Protein AF-A0A836ZQW7-F1 (afdb_monomer_lite)

Radius of gyration: 15.98 Å; chains: 1; bounding box: 34×40×39 Å

Sequence (103 aa):
MNLASSPKPKSPLPARLARRLVSPQLFDFWATRINPLWTLEQPMARLVERSPASRDAVILVLQPNGHWRGLQAGQHVSLGVEIEGRRLLRSYSPTVLADGRLA

Organism: NCBI:txid1184265

pLDDT: mean 81.98, std 15.57, range [33.56, 96.5]

InterPro domains:
  IPR008333 Flavoprotein pyridine nucleotide cytochrome reductase-like, FAD-binding domain [PF00970] (45-98)
  IPR017938 Riboflavin synthase-like beta-barrel [SSF63380] (34-95)

Secondary structure (DSSP, 8-state):
-----PPP----HHHHHHHHHS-HHHHHHHHHHH-TT--SS---EEEEEEEE-SSS-EEEEEEE-TT-----TT--EEEEEEETTEEEEEEE-PPBPTTS-B-

Foldseek 3Di:
DDDDQDDDDDQPPVLVVCVVVDPQVVCQVVVCVVPVQDGSADWDWDFPDWADPDPPDIDTKTHIDPNDRDDDPPDWDWDWDADPNDIDIDTDRWDQDPVRITD

Structure (mmCIF, N/CA/C/O backbone):
data_AF-A0A836ZQW7-F1
#
_entry.id   AF-A0A836ZQW7-F1
#
loop_
_atom_site.group_PDB
_atom_site.id
_ato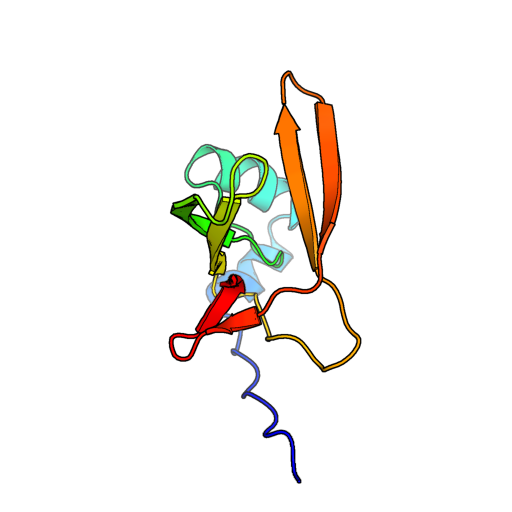m_site.type_symbol
_atom_site.label_atom_id
_atom_site.label_alt_id
_atom_site.label_comp_id
_atom_site.label_asym_id
_atom_site.label_entity_id
_atom_site.label_seq_id
_atom_site.pdbx_PDB_ins_code
_atom_site.Cartn_x
_atom_site.Cartn_y
_atom_site.Cartn_z
_atom_site.occupancy
_atom_site.B_iso_or_equiv
_atom_site.auth_seq_id
_atom_site.auth_comp_id
_atom_site.auth_asym_id
_atom_site.auth_atom_id
_atom_site.pdbx_PDB_model_num
ATOM 1 N N . MET A 1 1 ? 13.986 -20.440 9.481 1.00 33.69 1 MET A N 1
ATOM 2 C CA . MET A 1 1 ? 12.867 -20.541 8.517 1.00 33.69 1 MET A CA 1
ATOM 3 C C . MET A 1 1 ? 13.126 -19.540 7.400 1.00 33.69 1 MET A C 1
ATOM 5 O O . MET A 1 1 ? 13.186 -18.350 7.671 1.00 33.69 1 MET A O 1
ATOM 9 N N . ASN A 1 2 ? 13.434 -20.034 6.199 1.00 33.56 2 ASN A N 1
ATOM 10 C CA . ASN A 1 2 ? 13.981 -19.255 5.084 1.00 33.56 2 ASN A CA 1
ATOM 11 C C . ASN A 1 2 ? 12.896 -18.409 4.402 1.00 33.56 2 ASN A C 1
ATOM 13 O O . ASN A 1 2 ? 11.932 -18.955 3.873 1.00 33.56 2 ASN A O 1
ATOM 17 N N . LEU A 1 3 ? 13.071 -17.086 4.387 1.00 42.56 3 LEU A N 1
ATOM 18 C CA . LEU A 1 3 ? 12.263 -16.171 3.583 1.00 42.56 3 LEU A CA 1
ATOM 19 C C . LEU A 1 3 ? 12.707 -16.311 2.124 1.00 42.56 3 LEU A C 1
ATOM 21 O O . LEU A 1 3 ? 13.790 -15.857 1.754 1.00 42.56 3 LEU A O 1
ATOM 25 N N . ALA A 1 4 ? 11.893 -16.989 1.317 1.00 43.53 4 ALA A N 1
ATOM 26 C CA . ALA A 1 4 ? 12.111 -17.136 -0.114 1.00 43.53 4 ALA A CA 1
ATOM 27 C C . ALA A 1 4 ? 12.262 -15.751 -0.763 1.00 43.53 4 ALA A C 1
ATOM 29 O O . ALA A 1 4 ? 11.353 -14.919 -0.733 1.00 43.53 4 ALA A O 1
ATOM 30 N N . SER A 1 5 ? 13.434 -15.494 -1.338 1.00 48.44 5 SER A N 1
ATOM 31 C CA . SER A 1 5 ? 13.700 -14.317 -2.150 1.00 48.44 5 SER A CA 1
ATOM 32 C C . SER A 1 5 ? 12.816 -14.368 -3.397 1.00 48.44 5 SER A C 1
ATOM 34 O O . SER A 1 5 ? 13.011 -15.197 -4.284 1.00 48.44 5 SER A O 1
ATOM 36 N N . SER A 1 6 ? 11.815 -13.487 -3.465 1.00 54.12 6 SER A N 1
ATOM 37 C CA . SER A 1 6 ? 10.991 -13.352 -4.669 1.00 54.12 6 SER A CA 1
ATOM 38 C C . SER A 1 6 ? 11.867 -12.979 -5.874 1.00 54.12 6 SER A C 1
ATOM 40 O O . SER A 1 6 ? 12.762 -12.132 -5.749 1.00 54.12 6 SER A O 1
ATOM 42 N N . PRO A 1 7 ? 11.647 -13.600 -7.047 1.00 47.66 7 PRO A N 1
ATOM 43 C CA . PRO A 1 7 ? 12.473 -13.368 -8.220 1.00 47.66 7 PRO A CA 1
ATOM 44 C C . PRO A 1 7 ? 12.349 -11.911 -8.675 1.00 47.66 7 PRO A C 1
ATOM 46 O O . PRO A 1 7 ? 11.254 -11.361 -8.772 1.00 47.66 7 PRO A O 1
ATOM 49 N N . LYS A 1 8 ? 13.492 -11.279 -8.975 1.00 52.22 8 LYS A N 1
ATOM 50 C CA . LYS A 1 8 ? 13.562 -9.930 -9.558 1.00 52.22 8 LYS A CA 1
ATOM 51 C C . LYS A 1 8 ? 12.686 -9.875 -10.821 1.00 52.22 8 LYS A C 1
ATOM 53 O O . LYS A 1 8 ? 13.036 -10.556 -11.790 1.00 52.22 8 LYS A O 1
ATOM 58 N N . PRO A 1 9 ? 11.622 -9.050 -10.883 1.00 51.53 9 PRO A N 1
ATOM 59 C CA . PRO A 1 9 ? 10.944 -8.817 -12.148 1.00 51.53 9 PRO A CA 1
ATOM 60 C C . PRO A 1 9 ? 11.941 -8.131 -13.087 1.00 51.53 9 PRO A C 1
ATOM 62 O O . PRO A 1 9 ? 12.443 -7.036 -12.813 1.00 51.53 9 PRO A O 1
ATOM 65 N N . LYS A 1 10 ? 12.301 -8.822 -14.174 1.00 54.00 10 LYS A N 1
ATOM 66 C CA . LYS A 1 10 ? 13.091 -8.247 -15.265 1.00 54.00 10 LYS A CA 1
ATOM 67 C C . LYS A 1 10 ? 12.245 -7.115 -15.839 1.00 54.00 10 LYS A C 1
ATOM 69 O O . LYS A 1 10 ? 11.156 -7.378 -16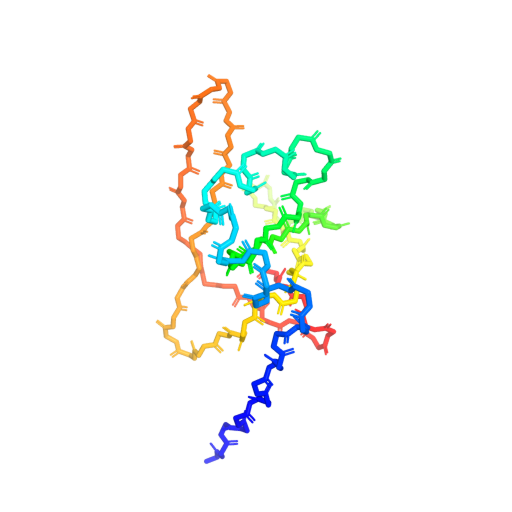.340 1.00 54.00 10 LYS A O 1
ATOM 74 N N . SER A 1 11 ? 12.706 -5.868 -15.725 1.00 57.09 11 SER A N 1
ATOM 75 C CA . SER A 1 11 ? 11.989 -4.759 -16.348 1.00 57.09 11 SER A CA 1
ATOM 76 C C . SER A 1 11 ? 11.823 -5.062 -17.842 1.00 57.09 11 SER A C 1
ATOM 78 O O . SER A 1 11 ? 12.789 -5.504 -18.477 1.00 57.09 11 SER A O 1
ATOM 80 N N . PRO A 1 12 ? 10.616 -4.890 -18.407 1.00 60.50 12 PRO A N 1
ATOM 81 C CA . PRO A 1 12 ? 10.398 -5.184 -19.811 1.00 60.50 12 PRO A CA 1
ATOM 82 C C . PRO A 1 12 ? 11.333 -4.293 -20.639 1.00 60.50 12 PRO A C 1
ATOM 84 O O . PRO A 1 12 ? 11.523 -3.116 -20.328 1.00 60.50 12 PRO A O 1
ATOM 87 N N . LEU A 1 13 ? 11.944 -4.863 -21.681 1.00 58.25 13 LEU A N 1
ATOM 88 C CA . LEU A 1 13 ? 12.837 -4.180 -22.630 1.00 58.25 13 LEU A CA 1
ATOM 89 C C . LEU A 1 13 ? 12.405 -2.742 -23.022 1.00 58.25 13 LEU A C 1
ATOM 91 O O . LEU A 1 13 ? 13.285 -1.876 -23.033 1.00 58.25 13 LEU A O 1
ATOM 95 N N . PRO A 1 14 ? 11.110 -2.417 -23.246 1.00 61.47 14 PRO A N 1
ATOM 96 C CA . PRO A 1 14 ? 10.675 -1.036 -23.492 1.00 61.47 14 PRO A CA 1
ATOM 97 C C . PRO A 1 14 ? 10.981 -0.051 -22.350 1.00 61.47 14 PRO A C 1
ATOM 99 O O . PRO A 1 14 ? 11.381 1.079 -22.618 1.00 61.47 14 PRO A O 1
ATOM 102 N N . ALA A 1 15 ? 10.885 -0.461 -21.080 1.00 60.28 15 ALA A N 1
ATOM 103 C CA . ALA A 1 15 ? 11.155 0.415 -19.933 1.00 60.28 15 ALA A CA 1
ATOM 104 C C . ALA A 1 15 ? 12.641 0.809 -19.831 1.00 60.28 15 ALA A C 1
ATOM 106 O O . ALA A 1 15 ? 12.980 1.903 -19.378 1.00 60.28 15 ALA A O 1
ATOM 107 N N . ARG A 1 16 ? 13.551 -0.066 -20.285 1.00 60.59 16 ARG A N 1
ATOM 108 C CA . ARG A 1 16 ? 14.991 0.240 -20.360 1.00 60.59 16 ARG A CA 1
ATOM 109 C C . ARG A 1 16 ? 15.313 1.263 -21.447 1.00 60.59 16 ARG A C 1
ATOM 111 O O . ARG A 1 16 ? 16.201 2.083 -21.233 1.00 60.59 16 ARG A O 1
ATOM 118 N N . LEU A 1 17 ? 14.616 1.212 -22.583 1.00 64.00 17 LEU A N 1
ATOM 119 C CA . LEU A 1 17 ? 14.791 2.186 -23.661 1.00 64.00 17 LEU A CA 1
ATOM 120 C C . LEU A 1 17 ? 14.171 3.539 -23.291 1.00 64.00 17 LEU A C 1
ATOM 122 O O . LEU A 1 17 ? 14.815 4.570 -23.459 1.00 64.00 17 LEU A O 1
ATOM 126 N N . ALA A 1 18 ? 12.967 3.525 -22.709 1.00 60.75 18 ALA A N 1
ATOM 127 C CA . ALA A 1 18 ? 12.276 4.729 -22.253 1.00 60.75 18 ALA A CA 1
ATOM 128 C C . ALA A 1 18 ? 13.114 5.529 -21.241 1.00 60.75 18 ALA A C 1
ATOM 130 O O . ALA A 1 18 ? 13.241 6.738 -21.394 1.00 60.75 18 ALA A O 1
ATOM 131 N N . ARG A 1 19 ? 13.793 4.858 -20.295 1.00 60.22 19 ARG A N 1
ATOM 132 C CA . ARG A 1 19 ? 14.732 5.488 -19.340 1.00 60.22 19 ARG A CA 1
ATOM 133 C C . ARG A 1 19 ? 15.884 6.265 -19.990 1.00 60.22 19 ARG A C 1
ATOM 135 O O . ARG A 1 19 ? 16.459 7.129 -19.337 1.00 60.22 19 ARG A O 1
ATOM 142 N N . ARG A 1 20 ? 16.274 5.931 -21.226 1.00 65.19 20 ARG A N 1
ATOM 143 C CA . ARG A 1 20 ? 17.333 6.649 -21.961 1.00 65.19 20 ARG A CA 1
ATOM 144 C C . ARG A 1 20 ? 16.807 7.855 -22.737 1.00 65.19 20 ARG A C 1
ATOM 146 O O . ARG A 1 20 ? 17.601 8.716 -23.090 1.00 65.19 20 ARG A O 1
ATOM 153 N N . LEU A 1 21 ? 15.506 7.894 -23.018 1.00 69.62 21 LEU A N 1
ATOM 154 C CA . LEU A 1 21 ? 14.875 8.913 -23.858 1.00 69.62 21 LEU A CA 1
ATOM 155 C C . LEU A 1 21 ? 14.076 9.937 -23.042 1.00 69.62 21 LEU A C 1
ATOM 157 O O . LEU A 1 21 ? 13.949 11.081 -23.462 1.00 69.62 21 LEU A O 1
ATOM 161 N N . VAL A 1 22 ? 13.541 9.542 -21.883 1.00 73.12 22 VAL A N 1
ATOM 162 C CA . VAL A 1 22 ? 12.662 10.366 -21.045 1.00 73.12 22 VAL A CA 1
ATOM 163 C C . VAL A 1 22 ? 13.035 10.168 -19.577 1.00 73.12 22 VAL A C 1
ATOM 165 O O . VAL A 1 22 ? 13.265 9.040 -19.134 1.00 73.12 22 VAL A O 1
ATOM 168 N N . SER A 1 23 ? 13.093 11.258 -18.806 1.00 80.31 23 SER A N 1
ATOM 169 C CA . SER A 1 23 ? 13.317 11.156 -17.363 1.00 80.31 23 SER A CA 1
ATOM 170 C C . SER A 1 23 ? 12.151 10.404 -16.700 1.00 80.31 23 SER A C 1
ATOM 172 O O . SER A 1 23 ? 10.991 10.639 -17.062 1.00 80.31 23 SER A O 1
ATOM 174 N N . PRO A 1 24 ? 12.408 9.515 -15.720 1.00 76.38 24 PRO A N 1
ATOM 175 C CA . PRO A 1 24 ? 11.343 8.786 -15.035 1.00 76.38 24 PRO A CA 1
ATOM 176 C C . PRO A 1 24 ? 10.268 9.703 -14.450 1.00 76.38 24 PRO A C 1
ATOM 178 O O . PRO A 1 24 ? 9.087 9.388 -14.509 1.00 76.38 24 PRO A O 1
ATOM 181 N N . GLN A 1 25 ? 10.668 10.880 -13.966 1.00 80.12 25 GLN A N 1
ATOM 182 C CA . GLN A 1 25 ? 9.767 11.878 -13.399 1.00 80.12 25 GLN A CA 1
ATOM 183 C C . GLN A 1 25 ? 8.819 12.468 -14.449 1.00 80.12 25 GLN A C 1
ATOM 185 O O . GLN A 1 25 ? 7.638 12.650 -14.166 1.00 80.12 25 GLN A O 1
ATOM 190 N N . LEU A 1 26 ? 9.313 12.757 -15.660 1.00 82.56 26 LEU A N 1
ATOM 191 C CA . LEU A 1 26 ? 8.482 13.303 -16.734 1.00 82.56 26 LEU A CA 1
ATOM 192 C C . LEU A 1 26 ? 7.506 12.251 -17.265 1.00 82.56 26 LEU A C 1
ATOM 194 O O . LEU A 1 26 ? 6.349 12.565 -17.538 1.00 82.56 26 LEU A O 1
ATOM 198 N N . PHE A 1 27 ? 7.958 11.001 -17.380 1.00 84.19 27 PHE A N 1
ATOM 199 C CA . PHE A 1 27 ? 7.073 9.903 -17.747 1.00 84.19 27 PHE A CA 1
ATOM 200 C C . PHE A 1 27 ? 5.991 9.691 -16.690 1.00 84.19 27 PHE A C 1
ATOM 202 O O . PHE A 1 27 ? 4.818 9.687 -17.043 1.00 84.19 27 PHE A O 1
ATOM 209 N N . ASP A 1 28 ? 6.364 9.565 -15.412 1.00 83.62 28 ASP A N 1
ATOM 210 C CA . ASP A 1 28 ? 5.412 9.361 -14.318 1.00 83.62 28 ASP A CA 1
ATOM 211 C C . ASP A 1 28 ? 4.388 10.510 -14.278 1.00 83.62 28 ASP A C 1
ATOM 213 O O . ASP A 1 28 ? 3.194 10.257 -14.140 1.00 83.62 28 ASP A O 1
ATOM 217 N N . PHE A 1 29 ? 4.815 11.761 -14.495 1.00 83.25 29 PHE A N 1
ATOM 218 C CA . PHE A 1 29 ? 3.926 12.930 -14.546 1.00 83.25 29 PHE A CA 1
ATOM 219 C C . PHE A 1 29 ? 2.831 12.812 -15.617 1.00 83.25 29 PHE A C 1
ATOM 221 O O . PHE A 1 29 ? 1.664 13.104 -15.354 1.00 83.25 29 PHE A O 1
ATOM 228 N N . TRP A 1 30 ? 3.186 12.378 -16.827 1.00 85.50 30 TRP A N 1
ATOM 229 C CA . TRP A 1 30 ? 2.215 12.227 -17.913 1.00 85.50 30 TRP A CA 1
ATOM 230 C C . TRP A 1 30 ? 1.411 10.930 -17.809 1.00 85.50 30 TRP A C 1
ATOM 232 O O . TRP A 1 30 ? 0.199 10.938 -18.022 1.00 85.50 30 TRP A O 1
ATOM 242 N N . ALA A 1 31 ? 2.058 9.821 -17.454 1.00 83.00 31 ALA A N 1
ATOM 243 C CA . ALA A 1 31 ? 1.436 8.506 -17.370 1.00 83.00 31 ALA A CA 1
ATOM 244 C C . ALA A 1 31 ? 0.382 8.439 -16.255 1.00 83.00 31 ALA A C 1
ATOM 246 O O . ALA A 1 31 ? -0.707 7.907 -16.481 1.00 83.00 31 ALA A O 1
ATOM 247 N N . THR A 1 32 ? 0.649 9.055 -15.098 1.00 81.62 32 THR A N 1
ATOM 248 C CA . THR A 1 32 ? -0.307 9.111 -13.977 1.00 81.62 32 THR A CA 1
ATOM 249 C C . THR A 1 32 ? -1.578 9.897 -14.301 1.00 81.62 32 THR A C 1
ATOM 251 O O . THR A 1 32 ? -2.630 9.591 -13.741 1.00 81.62 32 THR A O 1
ATOM 254 N N . ARG A 1 33 ? -1.532 10.839 -15.258 1.00 84.69 33 ARG A N 1
ATOM 255 C CA . ARG A 1 33 ? -2.719 11.556 -15.762 1.00 84.69 33 ARG A CA 1
ATOM 256 C C . ARG A 1 33 ? -3.668 10.647 -16.557 1.00 84.69 33 ARG A C 1
ATOM 258 O O . ARG A 1 33 ? -4.854 10.944 -16.645 1.00 84.69 33 ARG A O 1
ATOM 265 N N . ILE A 1 34 ? -3.156 9.555 -17.126 1.00 82.62 34 ILE A N 1
ATOM 266 C CA . ILE A 1 34 ? -3.950 8.556 -17.857 1.00 82.62 34 ILE A CA 1
ATOM 267 C C . ILE A 1 34 ? -4.381 7.431 -16.911 1.00 82.62 34 ILE A C 1
ATOM 269 O O . ILE A 1 34 ? -5.553 7.065 -16.867 1.00 82.62 34 ILE A O 1
ATOM 273 N N . ASN A 1 35 ? -3.440 6.878 -16.145 1.00 77.56 35 ASN A N 1
ATOM 274 C CA . ASN A 1 35 ? -3.714 5.859 -15.141 1.00 77.56 35 ASN A CA 1
ATOM 275 C C . ASN A 1 35 ? -2.826 6.091 -13.911 1.00 77.56 35 ASN A C 1
ATOM 277 O O . ASN A 1 35 ? -1.607 5.960 -14.025 1.00 77.56 35 ASN A O 1
ATOM 281 N N . PRO A 1 36 ? -3.405 6.333 -12.722 1.00 80.19 36 PRO A N 1
ATOM 282 C CA . PRO A 1 36 ? -2.640 6.624 -11.507 1.00 80.19 36 PRO A CA 1
ATOM 283 C C . PRO A 1 36 ? -1.619 5.550 -11.100 1.00 80.19 36 PRO A C 1
ATOM 285 O O . PRO A 1 36 ? -0.699 5.836 -10.342 1.00 80.19 36 PRO A O 1
ATOM 288 N N . LEU A 1 37 ? -1.765 4.309 -11.578 1.00 82.25 37 LEU A N 1
ATOM 289 C CA . LEU A 1 37 ? -0.833 3.215 -11.276 1.00 82.25 37 LEU A CA 1
ATOM 290 C C . LEU A 1 37 ? 0.328 3.095 -12.267 1.00 82.25 37 LEU A C 1
ATOM 292 O O . LEU A 1 37 ? 1.220 2.267 -12.051 1.00 82.25 37 LEU A O 1
ATOM 296 N N . TRP A 1 38 ? 0.288 3.837 -13.377 1.00 79.69 38 TRP A N 1
ATOM 297 C CA . TRP A 1 38 ? 1.328 3.804 -14.397 1.00 79.69 38 TRP A CA 1
ATOM 298 C C . TRP A 1 38 ? 2.497 4.675 -13.966 1.00 79.69 38 TRP A C 1
ATOM 300 O O . TRP A 1 38 ? 2.562 5.870 -14.233 1.00 79.69 38 TRP A O 1
ATOM 310 N N . THR A 1 39 ? 3.429 4.019 -13.295 1.00 79.62 39 THR A N 1
ATOM 311 C CA . THR A 1 39 ? 4.709 4.572 -12.867 1.00 79.62 39 THR A CA 1
ATOM 312 C C . THR A 1 39 ? 5.823 3.682 -13.395 1.00 79.62 39 THR A C 1
ATOM 314 O O . THR A 1 39 ? 5.642 2.469 -13.465 1.00 79.62 39 THR A O 1
ATOM 317 N N . LEU A 1 40 ? 6.985 4.233 -13.730 1.00 74.38 40 LEU A N 1
ATOM 318 C CA . LEU A 1 40 ? 8.122 3.441 -14.213 1.00 74.38 40 LEU A CA 1
ATOM 319 C C . LEU A 1 40 ? 8.796 2.623 -13.115 1.00 74.38 40 LEU A C 1
ATOM 321 O O . LEU A 1 40 ? 9.352 1.557 -13.389 1.00 74.38 40 LEU A O 1
ATOM 325 N N . GLU A 1 41 ? 8.818 3.150 -11.892 1.00 77.94 41 GLU A N 1
ATOM 326 C CA . GLU A 1 41 ? 9.637 2.590 -10.809 1.00 77.94 41 GLU A CA 1
ATOM 327 C C . GLU A 1 41 ? 8.941 2.576 -9.454 1.00 77.94 41 GLU A C 1
ATOM 329 O O . GLU A 1 41 ? 9.344 1.822 -8.567 1.00 77.94 41 GLU A O 1
ATOM 334 N N . GLN A 1 42 ? 7.921 3.415 -9.280 1.00 82.38 42 GLN A N 1
ATOM 335 C CA . GLN A 1 42 ? 7.342 3.655 -7.971 1.00 82.38 42 GLN A CA 1
ATOM 336 C C . GLN A 1 42 ? 6.327 2.554 -7.614 1.00 82.38 42 GLN A C 1
ATOM 338 O O . GLN A 1 42 ? 5.466 2.206 -8.426 1.00 82.38 42 GLN A O 1
ATOM 343 N N . PRO A 1 43 ? 6.390 1.985 -6.400 1.00 85.88 43 PRO A N 1
ATOM 344 C CA . PRO A 1 43 ? 5.355 1.080 -5.926 1.00 85.88 43 PRO A CA 1
ATOM 345 C C . PRO A 1 43 ? 4.085 1.881 -5.631 1.00 85.88 43 PRO A C 1
ATOM 347 O O . PRO A 1 43 ? 4.015 2.608 -4.643 1.00 85.88 43 PRO A O 1
ATOM 350 N N . MET A 1 44 ? 3.087 1.748 -6.501 1.00 88.81 44 MET A N 1
ATOM 351 C CA . MET A 1 44 ? 1.750 2.317 -6.320 1.00 88.81 44 MET A CA 1
ATOM 352 C C . MET A 1 44 ? 0.763 1.206 -5.994 1.00 88.81 44 MET A C 1
ATOM 354 O O . MET A 1 44 ? 0.989 0.045 -6.337 1.00 88.81 44 MET A O 1
ATOM 358 N N . ALA A 1 45 ? -0.354 1.555 -5.365 1.00 90.88 45 ALA A N 1
ATOM 359 C CA . ALA A 1 45 ? -1.416 0.606 -5.081 1.00 90.88 45 ALA A CA 1
ATOM 360 C C . ALA A 1 45 ? -2.791 1.211 -5.356 1.00 90.88 45 ALA A C 1
ATOM 362 O O . ALA A 1 45 ? -3.005 2.412 -5.206 1.00 90.88 45 ALA A O 1
ATOM 3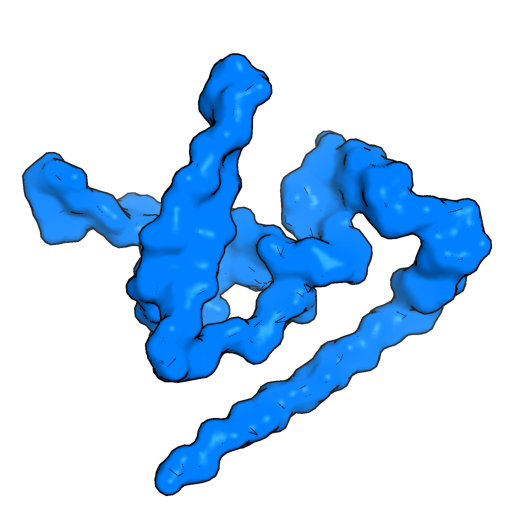63 N N . ARG A 1 46 ? -3.730 0.357 -5.758 1.00 91.31 46 ARG A N 1
ATOM 364 C CA . ARG A 1 46 ? -5.142 0.704 -5.919 1.00 91.31 46 ARG A CA 1
ATOM 365 C C . ARG A 1 46 ? -5.916 0.228 -4.706 1.00 91.31 46 ARG A C 1
ATOM 367 O O . ARG A 1 46 ? -5.806 -0.938 -4.344 1.00 91.31 46 ARG A O 1
ATOM 374 N N . LEU A 1 47 ? -6.747 1.094 -4.140 1.00 93.38 47 LEU A N 1
ATOM 375 C CA . LEU A 1 47 ? -7.758 0.675 -3.176 1.00 93.38 47 LEU A CA 1
ATOM 376 C C . LEU A 1 47 ? -8.807 -0.182 -3.888 1.00 93.38 47 LEU A C 1
ATOM 378 O O . LEU A 1 47 ? -9.474 0.304 -4.800 1.00 93.38 47 LEU A O 1
ATOM 382 N N . VAL A 1 48 ? -8.908 -1.453 -3.505 1.00 95.31 48 VAL A N 1
ATOM 383 C CA . VAL A 1 48 ? -9.862 -2.405 -4.098 1.00 95.31 48 VAL A CA 1
ATOM 384 C C . VAL A 1 48 ? -11.036 -2.699 -3.181 1.00 95.31 48 VAL A C 1
ATOM 386 O O . VAL A 1 48 ? -12.119 -2.998 -3.672 1.00 95.31 48 VAL A O 1
ATOM 389 N N . GLU A 1 49 ? -10.847 -2.573 -1.871 1.00 95.44 49 GLU A N 1
ATOM 390 C CA . GLU A 1 49 ? -11.906 -2.801 -0.896 1.00 95.44 49 GLU A CA 1
ATOM 391 C C . GLU A 1 49 ? -11.732 -1.883 0.310 1.00 95.44 49 GLU A C 1
ATOM 393 O O . GLU A 1 49 ? -10.613 -1.562 0.718 1.00 95.44 49 GLU A O 1
ATOM 398 N N . ARG A 1 50 ? -12.860 -1.477 0.888 1.00 96.50 50 ARG A N 1
ATOM 399 C CA . ARG A 1 50 ? -12.932 -0.786 2.169 1.00 96.50 50 ARG A CA 1
ATOM 400 C C . ARG A 1 50 ? -14.038 -1.430 2.989 1.00 96.50 50 ARG A C 1
ATOM 402 O O . ARG A 1 50 ? -15.185 -1.438 2.548 1.00 96.50 50 ARG A O 1
ATOM 409 N N . SER A 1 51 ? -13.715 -1.878 4.194 1.00 95.31 51 SER A N 1
ATOM 410 C CA . SER A 1 51 ? -14.685 -2.460 5.123 1.00 95.31 51 SER A CA 1
ATOM 411 C C . SER A 1 51 ? -14.545 -1.856 6.527 1.00 95.31 51 SER A C 1
ATOM 413 O O . SER A 1 51 ? -13.455 -1.427 6.917 1.00 95.31 51 SER A O 1
ATOM 415 N N . PRO A 1 52 ? 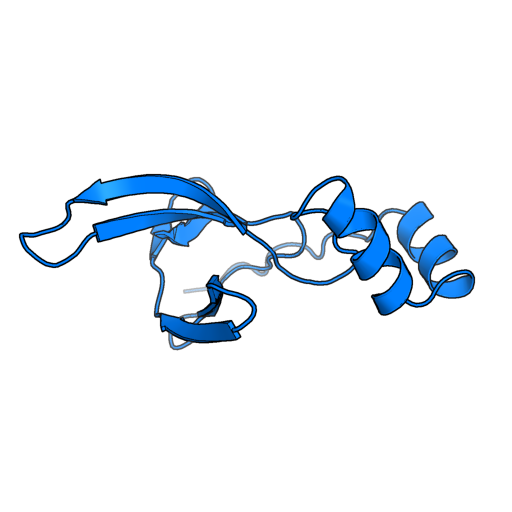-15.643 -1.729 7.292 1.00 96.12 52 PRO A N 1
ATOM 416 C CA . PRO A 1 52 ? -15.577 -1.261 8.673 1.00 96.12 52 PRO A CA 1
ATOM 417 C C . PRO A 1 52 ? -14.918 -2.323 9.563 1.00 96.12 52 PRO A C 1
ATOM 419 O O . PRO A 1 52 ? -15.337 -3.477 9.567 1.00 96.12 52 PRO A O 1
ATOM 422 N N . ALA A 1 53 ? -13.901 -1.924 10.330 1.00 92.81 53 ALA A N 1
ATOM 423 C CA . ALA A 1 53 ? -13.238 -2.785 11.314 1.00 92.81 53 ALA A CA 1
ATOM 424 C C . ALA A 1 53 ? -13.844 -2.600 12.713 1.00 92.81 53 ALA A C 1
ATOM 426 O O . ALA A 1 53 ? -13.990 -3.547 13.480 1.00 92.81 53 ALA A O 1
ATOM 427 N N . SER A 1 54 ? -14.179 -1.352 13.052 1.00 94.88 54 SER A N 1
ATOM 428 C CA . SER A 1 54 ? -14.804 -0.953 14.313 1.00 94.88 54 SER A CA 1
ATOM 429 C C . SER A 1 54 ? -15.588 0.352 14.117 1.00 94.88 54 SER A C 1
ATOM 431 O O . SER A 1 54 ? -15.756 0.812 12.988 1.00 94.88 54 SER A O 1
ATOM 433 N N . ARG A 1 55 ? -16.066 0.966 15.210 1.00 94.88 55 ARG A N 1
ATOM 434 C CA . ARG A 1 55 ? -16.757 2.267 15.174 1.00 94.88 55 ARG A CA 1
ATOM 435 C C . ARG A 1 55 ? -15.912 3.361 14.506 1.00 94.88 55 ARG A C 1
ATOM 437 O O . ARG A 1 55 ? -16.456 4.141 13.734 1.00 94.88 55 ARG A O 1
ATOM 444 N N . ASP A 1 56 ? -14.603 3.358 14.763 1.00 95.38 56 ASP A N 1
ATOM 445 C CA . ASP A 1 56 ? -13.685 4.435 14.363 1.00 95.38 56 ASP A CA 1
ATOM 446 C C . ASP A 1 56 ? -12.521 3.940 13.482 1.00 95.38 56 ASP A C 1
ATOM 448 O O . ASP A 1 56 ? -11.572 4.679 13.222 1.00 95.38 56 ASP A O 1
ATOM 452 N N . ALA A 1 57 ? -12.569 2.687 13.013 1.00 93.44 57 ALA A N 1
ATOM 453 C CA . ALA A 1 57 ? -11.518 2.092 12.189 1.00 93.44 57 ALA A CA 1
ATOM 454 C C . ALA A 1 57 ? -12.078 1.371 10.960 1.00 93.44 57 ALA A C 1
ATOM 456 O O . ALA A 1 57 ? -13.156 0.773 10.987 1.00 93.44 57 ALA A O 1
ATOM 457 N N . VAL A 1 58 ? -11.299 1.392 9.880 1.00 96.06 58 VAL A N 1
ATOM 458 C CA . VAL A 1 58 ? -11.607 0.719 8.615 1.00 96.06 58 VAL A CA 1
ATOM 459 C C . VAL A 1 58 ? -10.417 -0.114 8.164 1.00 96.06 58 VAL A C 1
ATOM 461 O O . VAL A 1 58 ? -9.271 0.274 8.382 1.00 96.06 58 VAL A O 1
ATOM 464 N N . ILE A 1 59 ? -10.705 -1.234 7.513 1.00 95.75 59 ILE A N 1
ATOM 465 C CA . ILE A 1 59 ? -9.723 -2.029 6.781 1.00 95.75 59 ILE A CA 1
ATOM 466 C C . ILE A 1 59 ? -9.729 -1.534 5.339 1.00 95.75 59 ILE A C 1
ATOM 468 O O . ILE A 1 59 ? -10.791 -1.323 4.743 1.00 95.75 59 ILE A O 1
ATOM 472 N N . LEU A 1 60 ? -8.538 -1.326 4.789 1.00 95.75 60 LEU A N 1
ATOM 473 C CA . LEU A 1 60 ? -8.342 -0.906 3.409 1.00 95.75 60 LEU A CA 1
ATOM 474 C C . LEU A 1 60 ? -7.536 -1.981 2.700 1.00 95.75 60 LEU A C 1
ATOM 476 O O . LEU A 1 60 ? -6.364 -2.167 3.005 1.00 95.75 60 LEU A O 1
ATOM 480 N N . VAL A 1 61 ? -8.143 -2.649 1.724 1.00 96.12 61 VAL A N 1
ATOM 481 C CA . VAL A 1 61 ? -7.423 -3.629 0.915 1.00 96.12 61 VAL A CA 1
ATOM 482 C C . VAL A 1 61 ? -6.831 -2.923 -0.295 1.00 96.12 61 VAL A C 1
ATOM 484 O O . VAL A 1 61 ? -7.543 -2.356 -1.131 1.00 96.12 61 VAL A O 1
ATOM 487 N N . LEU A 1 62 ? -5.509 -2.958 -0.391 1.00 94.44 62 LEU A N 1
ATOM 488 C CA . LEU A 1 62 ? -4.717 -2.320 -1.428 1.00 94.44 62 LEU A CA 1
ATOM 489 C C . LEU A 1 62 ? -4.123 -3.381 -2.357 1.00 94.44 62 LEU A C 1
ATOM 491 O O . LEU A 1 62 ? -3.432 -4.303 -1.925 1.00 94.44 62 LEU A O 1
ATOM 495 N N . GLN A 1 63 ? -4.353 -3.218 -3.657 1.00 93.88 63 GLN A N 1
ATOM 496 C CA . GLN A 1 63 ? -3.721 -4.001 -4.710 1.00 93.88 63 GLN A CA 1
ATOM 497 C C . GLN A 1 63 ? -2.476 -3.259 -5.214 1.00 93.88 63 GLN A C 1
ATOM 499 O O . GLN A 1 63 ? -2.624 -2.279 -5.954 1.00 93.88 63 GLN A O 1
ATOM 504 N N . PRO A 1 64 ? -1.259 -3.695 -4.850 1.00 91.69 64 PRO A N 1
ATOM 505 C CA . PRO A 1 64 ? -0.042 -3.089 -5.365 1.00 91.69 64 PRO A CA 1
ATOM 506 C C . PRO A 1 64 ? 0.156 -3.371 -6.862 1.00 91.69 64 PRO A C 1
ATOM 508 O O . PRO A 1 64 ? -0.317 -4.379 -7.395 1.00 91.69 64 PRO A O 1
ATOM 511 N N . ASN A 1 65 ? 0.879 -2.477 -7.535 1.00 88.50 65 ASN A N 1
ATOM 512 C CA . ASN A 1 65 ? 1.362 -2.665 -8.899 1.00 88.50 65 ASN A CA 1
ATOM 513 C C . ASN A 1 65 ? 2.610 -3.575 -8.928 1.00 88.50 65 ASN A C 1
ATOM 515 O O . ASN A 1 65 ? 3.189 -3.916 -7.896 1.00 88.50 65 ASN A O 1
ATOM 519 N N . GLY A 1 66 ? 3.061 -3.952 -10.128 1.00 84.19 66 GLY A N 1
ATOM 520 C CA . GLY A 1 66 ? 4.194 -4.873 -10.310 1.00 84.19 66 GLY A CA 1
ATOM 521 C C . GLY A 1 66 ? 5.558 -4.367 -9.813 1.00 84.19 66 GLY A C 1
ATOM 522 O O . GLY A 1 66 ? 6.540 -5.103 -9.894 1.00 84.19 66 GLY A O 1
ATOM 523 N N . HIS A 1 67 ? 5.649 -3.128 -9.316 1.00 86.12 67 HIS A N 1
ATOM 524 C CA . HIS A 1 67 ? 6.875 -2.575 -8.731 1.00 86.12 67 HIS A CA 1
ATOM 525 C C . HIS A 1 67 ? 7.016 -2.888 -7.236 1.00 86.12 67 HIS A C 1
ATOM 527 O O . HIS A 1 67 ? 8.113 -2.765 -6.687 1.00 86.12 67 HIS A O 1
ATOM 533 N N . TRP A 1 68 ? 5.937 -3.322 -6.581 1.00 86.88 68 TRP A N 1
ATOM 534 C CA . TRP A 1 68 ? 5.962 -3.784 -5.198 1.00 86.88 68 TRP A CA 1
ATOM 535 C C . TRP A 1 68 ? 6.745 -5.093 -5.061 1.00 86.88 68 TRP A C 1
ATOM 537 O O . TRP A 1 68 ? 6.553 -6.033 -5.829 1.00 86.88 68 TRP A O 1
ATOM 547 N N . ARG A 1 69 ? 7.642 -5.158 -4.071 1.00 85.44 69 ARG A N 1
ATOM 548 C CA . ARG A 1 69 ? 8.555 -6.300 -3.861 1.00 85.44 69 ARG A CA 1
ATOM 549 C C . ARG A 1 69 ? 8.262 -7.094 -2.588 1.00 85.44 69 ARG A C 1
ATOM 551 O O . ARG A 1 69 ? 9.061 -7.949 -2.216 1.00 85.44 69 ARG A O 1
ATOM 558 N N . GLY A 1 70 ? 7.136 -6.818 -1.935 1.00 87.56 70 GLY A N 1
ATOM 559 C CA . GLY A 1 70 ? 6.801 -7.380 -0.630 1.00 87.56 70 GLY A CA 1
ATOM 560 C C . GLY A 1 70 ? 7.306 -6.535 0.539 1.00 87.56 70 GLY A C 1
ATOM 561 O O . GLY A 1 70 ? 7.885 -5.464 0.356 1.00 87.56 70 GLY A O 1
ATOM 562 N N . LEU A 1 71 ? 7.059 -7.048 1.742 1.00 89.00 71 LEU A N 1
ATOM 563 C CA . LEU A 1 71 ? 7.405 -6.439 3.024 1.00 89.00 71 LEU A CA 1
ATOM 564 C C . LEU A 1 71 ? 8.167 -7.463 3.872 1.00 89.00 71 LEU A C 1
ATOM 566 O O . LEU A 1 71 ? 7.808 -8.641 3.887 1.00 89.00 71 LEU A O 1
ATOM 570 N N . GLN A 1 72 ? 9.195 -7.025 4.593 1.00 89.88 72 GLN A N 1
ATOM 571 C CA . GLN A 1 72 ? 9.867 -7.839 5.607 1.00 89.88 72 GLN A CA 1
ATOM 572 C C . GLN A 1 72 ? 9.331 -7.509 7.005 1.00 89.88 72 GLN A C 1
ATOM 574 O O . GLN A 1 72 ? 8.927 -6.378 7.274 1.00 89.88 72 GLN A O 1
ATOM 579 N N . ALA A 1 73 ? 9.348 -8.486 7.914 1.00 88.69 73 ALA A N 1
ATOM 580 C CA . ALA A 1 73 ? 8.928 -8.266 9.296 1.00 88.69 73 ALA A CA 1
ATOM 581 C C . ALA A 1 73 ? 9.728 -7.117 9.941 1.00 88.69 73 ALA A C 1
ATOM 583 O O . ALA A 1 73 ? 10.948 -7.043 9.798 1.00 88.69 73 ALA A O 1
ATOM 584 N N . GLY A 1 74 ? 9.024 -6.213 10.626 1.00 90.25 74 GLY A N 1
ATOM 585 C CA . GLY A 1 74 ? 9.597 -4.991 11.201 1.00 90.25 74 GLY A CA 1
ATOM 586 C C . GLY A 1 74 ? 9.625 -3.783 10.254 1.00 90.25 74 GLY A C 1
ATOM 587 O O . GLY A 1 74 ? 9.931 -2.680 10.702 1.00 90.25 74 GLY A O 1
ATOM 588 N N . GLN A 1 75 ? 9.279 -3.948 8.972 1.00 93.44 75 GLN A N 1
ATOM 589 C CA . GLN A 1 75 ? 9.101 -2.827 8.046 1.00 93.44 75 GLN A CA 1
ATOM 590 C C . GLN A 1 75 ? 7.678 -2.264 8.111 1.00 93.44 75 GLN A C 1
ATOM 592 O O . GLN A 1 75 ? 6.723 -2.956 8.458 1.00 93.44 75 GLN A O 1
ATOM 597 N N . HIS A 1 76 ? 7.547 -1.002 7.717 1.00 92.94 76 HIS A N 1
ATOM 598 C CA . HIS A 1 76 ? 6.273 -0.319 7.528 1.00 92.94 76 HIS A CA 1
ATOM 599 C C . HIS A 1 76 ? 6.196 0.240 6.106 1.00 92.94 76 HIS A C 1
ATOM 601 O O . HIS A 1 76 ? 7.219 0.440 5.446 1.00 92.94 76 HIS A O 1
ATOM 607 N N . VAL A 1 77 ? 4.981 0.520 5.645 1.00 91.94 77 VAL A N 1
ATOM 608 C CA . VAL A 1 77 ? 4.731 1.217 4.381 1.00 91.94 77 VAL A CA 1
ATOM 609 C C . VAL A 1 77 ? 4.189 2.604 4.663 1.00 91.94 77 VAL A C 1
ATOM 611 O O . VAL A 1 77 ? 3.387 2.798 5.576 1.00 91.94 77 VAL A O 1
ATOM 614 N N . SER A 1 78 ? 4.606 3.580 3.866 1.00 93.12 78 SER A N 1
ATOM 615 C CA . SER A 1 78 ? 4.027 4.917 3.914 1.00 93.12 78 SER A CA 1
ATOM 616 C C . SER A 1 78 ? 2.901 5.022 2.893 1.00 93.12 78 SER A C 1
ATOM 618 O O . SER A 1 78 ? 3.135 4.946 1.688 1.00 93.12 78 SER A O 1
ATOM 620 N N . LEU A 1 79 ? 1.677 5.213 3.378 1.00 91.81 79 LEU A N 1
ATOM 621 C CA . LEU A 1 79 ? 0.513 5.502 2.553 1.00 91.81 79 LEU A CA 1
ATOM 622 C C . LEU A 1 79 ? 0.380 7.012 2.395 1.00 91.81 79 LEU A C 1
ATOM 624 O O . LEU A 1 79 ? 0.296 7.753 3.378 1.00 91.81 79 LEU A O 1
ATOM 628 N N . GLY A 1 80 ? 0.412 7.458 1.141 1.00 91.62 80 GLY A N 1
ATOM 629 C CA . GLY A 1 80 ? 0.255 8.853 0.760 1.00 91.62 80 GLY A CA 1
ATOM 630 C C . GLY A 1 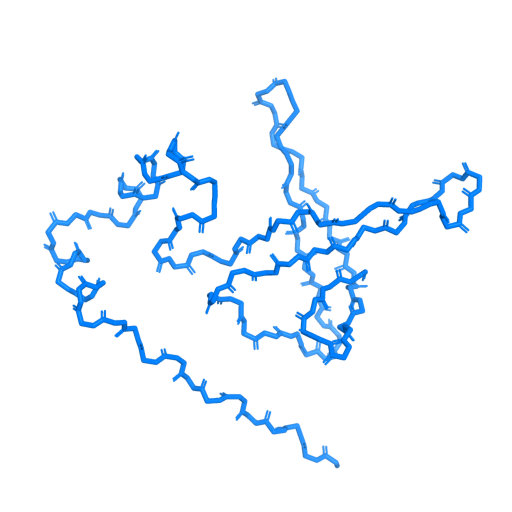80 ? -1.077 9.068 0.061 1.00 91.62 80 GLY A C 1
ATOM 631 O O . GLY A 1 80 ? -1.371 8.364 -0.901 1.00 91.62 80 GLY A O 1
ATOM 632 N N . VAL A 1 81 ? -1.847 10.052 0.511 1.00 88.69 81 VAL A N 1
ATOM 633 C CA . VAL A 1 81 ? -3.068 10.505 -0.162 1.00 88.69 81 VAL A CA 1
ATOM 634 C C . VAL A 1 81 ? -2.982 12.000 -0.416 1.00 88.69 81 VAL A C 1
ATOM 636 O O . VAL A 1 81 ? -2.380 12.735 0.366 1.00 88.69 81 VAL A O 1
ATOM 639 N N . GLU A 1 82 ? -3.563 12.451 -1.517 1.00 89.56 82 GLU A N 1
ATOM 640 C CA . GLU A 1 82 ? -3.700 13.872 -1.812 1.00 89.56 82 GLU A CA 1
ATOM 641 C C . GLU A 1 82 ? -5.128 14.304 -1.495 1.00 89.56 82 GLU A C 1
ATOM 643 O O . GLU A 1 82 ? -6.087 13.735 -2.013 1.00 89.56 82 GLU A O 1
ATOM 648 N N . ILE A 1 83 ? -5.263 15.279 -0.601 1.00 90.19 83 ILE A N 1
ATOM 649 C CA . ILE A 1 83 ? -6.541 15.851 -0.182 1.00 90.19 83 ILE A CA 1
ATOM 650 C C . ILE A 1 83 ? -6.427 17.355 -0.388 1.00 90.19 83 ILE A C 1
ATOM 652 O O . ILE A 1 83 ? -5.558 17.987 0.207 1.00 90.19 83 ILE A O 1
ATOM 656 N N . GLU A 1 84 ? -7.265 17.916 -1.262 1.00 93.12 84 GLU A N 1
ATOM 657 C CA . GLU A 1 84 ? -7.304 19.363 -1.540 1.00 93.12 84 GLU A CA 1
ATOM 658 C C . GLU A 1 84 ? -5.924 19.949 -1.910 1.00 93.12 84 GLU A C 1
ATOM 660 O O . GLU A 1 84 ? -5.512 21.000 -1.420 1.00 93.12 84 GLU A O 1
ATOM 665 N N . GLY A 1 85 ? -5.157 19.231 -2.739 1.00 89.62 85 GLY A N 1
ATOM 666 C CA . GLY A 1 85 ? -3.811 19.647 -3.157 1.00 89.62 85 GLY A CA 1
ATOM 667 C C . GLY A 1 85 ? -2.729 19.492 -2.081 1.00 89.62 85 GLY A C 1
ATOM 668 O O . GLY A 1 85 ? -1.587 19.904 -2.283 1.00 89.62 85 GLY A O 1
ATOM 669 N N . ARG A 1 86 ? -3.054 18.903 -0.922 1.00 92.56 86 ARG A N 1
ATOM 670 C CA . ARG A 1 86 ? -2.100 18.607 0.152 1.00 92.56 86 ARG A CA 1
ATOM 671 C C . ARG A 1 86 ? -1.845 17.115 0.238 1.00 92.56 86 ARG A C 1
ATOM 673 O O . ARG A 1 86 ? -2.764 16.313 0.390 1.00 92.56 86 ARG A O 1
ATOM 680 N N . ARG A 1 87 ? -0.568 16.740 0.213 1.00 91.75 87 ARG A N 1
ATOM 681 C CA . ARG A 1 87 ? -0.154 15.349 0.378 1.00 91.75 87 ARG A CA 1
ATOM 682 C C . ARG A 1 87 ? -0.052 14.999 1.859 1.00 91.75 87 ARG A C 1
ATOM 684 O O . ARG A 1 87 ? 0.825 15.494 2.562 1.00 91.75 87 ARG A O 1
ATOM 691 N N . LEU A 1 88 ? -0.931 14.119 2.322 1.00 94.19 88 LEU A N 1
ATOM 692 C CA . LEU A 1 88 ? -0.868 13.524 3.651 1.00 94.19 88 LEU A CA 1
ATOM 693 C C . LEU A 1 88 ? -0.173 12.171 3.565 1.00 94.19 88 LEU A C 1
ATOM 695 O O . LEU A 1 88 ? -0.573 11.314 2.782 1.00 94.19 88 LEU A O 1
ATOM 699 N N . LEU A 1 89 ? 0.858 11.979 4.387 1.00 95.31 89 LEU A N 1
ATOM 700 C CA . LEU A 1 89 ? 1.610 10.732 4.473 1.00 95.31 89 LEU A CA 1
ATOM 701 C C . LEU A 1 89 ? 1.472 10.145 5.875 1.00 95.31 89 LEU A C 1
ATOM 703 O O . LEU A 1 89 ? 1.634 10.860 6.870 1.00 95.31 89 LEU A O 1
ATOM 707 N N . ARG A 1 90 ? 1.170 8.853 5.965 1.00 94.69 90 ARG A N 1
ATOM 708 C CA . ARG A 1 90 ? 1.115 8.113 7.229 1.00 94.69 90 ARG A CA 1
ATOM 709 C C . ARG A 1 90 ? 1.770 6.751 7.061 1.00 94.69 90 ARG A C 1
ATOM 711 O O . ARG A 1 90 ? 1.635 6.127 6.013 1.00 94.69 90 ARG A O 1
ATOM 718 N N . SER A 1 91 ? 2.488 6.313 8.088 1.00 95.25 91 SER A N 1
ATOM 719 C CA . SER A 1 91 ? 3.133 5.002 8.109 1.00 95.25 91 SER A CA 1
ATOM 720 C C . SER A 1 91 ? 2.224 3.976 8.771 1.00 95.25 91 SER A C 1
ATOM 722 O O . SER A 1 91 ? 1.702 4.223 9.856 1.00 95.25 91 SER A O 1
ATOM 724 N N . TYR A 1 92 ? 2.071 2.826 8.123 1.00 94.62 92 TYR A N 1
ATOM 725 C CA . TYR A 1 92 ? 1.290 1.692 8.602 1.00 94.62 92 TYR A CA 1
ATOM 726 C C . TYR A 1 92 ? 2.106 0.411 8.480 1.00 94.62 92 TYR A C 1
ATOM 728 O O . TYR A 1 92 ? 2.946 0.285 7.588 1.00 94.62 92 TYR A O 1
ATOM 736 N N . SER A 1 93 ? 1.838 -0.549 9.357 1.00 94.06 93 SER A N 1
ATOM 737 C CA . SER A 1 93 ? 2.371 -1.908 9.259 1.00 94.06 93 SER A CA 1
ATOM 738 C C . SER A 1 93 ? 1.283 -2.793 8.652 1.00 94.06 93 SER A C 1
ATOM 740 O O . SER A 1 93 ? 0.378 -3.192 9.384 1.00 94.06 93 SER A O 1
ATOM 742 N N . PRO A 1 94 ? 1.302 -3.040 7.331 1.00 93.38 94 PRO A N 1
ATOM 743 C CA . PRO A 1 94 ? 0.218 -3.742 6.672 1.00 93.38 94 PRO A CA 1
ATOM 744 C C . PRO A 1 94 ? 0.354 -5.248 6.872 1.00 93.38 94 PRO A C 1
ATOM 746 O O . PRO A 1 94 ? 1.453 -5.785 7.044 1.00 93.38 94 PRO A O 1
ATOM 749 N N . THR A 1 95 ? -0.772 -5.936 6.762 1.00 93.12 95 THR A N 1
ATOM 750 C CA . THR A 1 95 ? -0.812 -7.392 6.679 1.00 93.12 95 THR A CA 1
ATOM 751 C C . THR A 1 95 ? -0.797 -7.801 5.214 1.00 93.12 95 THR A C 1
ATOM 753 O O . THR A 1 95 ? -1.596 -7.319 4.413 1.00 93.12 95 THR A O 1
ATOM 756 N N . VAL A 1 96 ? 0.120 -8.695 4.844 1.00 91.00 96 VAL A N 1
ATOM 757 C CA . VAL A 1 96 ? 0.148 -9.268 3.493 1.00 91.00 96 VAL A CA 1
ATOM 758 C C . VAL A 1 96 ? -0.869 -10.404 3.430 1.00 91.00 96 VAL A C 1
ATOM 760 O O . VAL A 1 96 ? -0.762 -11.379 4.173 1.00 91.00 96 VAL A O 1
ATOM 763 N N . LEU A 1 97 ? -1.855 -10.268 2.549 1.00 91.81 97 LEU A N 1
ATOM 764 C CA . LEU A 1 97 ? -2.874 -11.281 2.296 1.00 91.81 97 LEU A CA 1
ATOM 765 C C . LEU A 1 97 ? -2.327 -12.395 1.389 1.00 91.81 97 LEU A C 1
ATOM 767 O O . LEU A 1 97 ? -1.334 -12.218 0.680 1.00 91.81 97 LEU A O 1
ATOM 771 N N . ALA A 1 98 ? -2.993 -13.553 1.387 1.00 89.00 98 ALA A N 1
ATOM 772 C CA . ALA A 1 98 ? -2.568 -14.725 0.612 1.00 89.00 98 ALA A CA 1
ATOM 773 C C . ALA A 1 98 ? -2.529 -14.480 -0.912 1.00 89.00 98 ALA A C 1
ATOM 7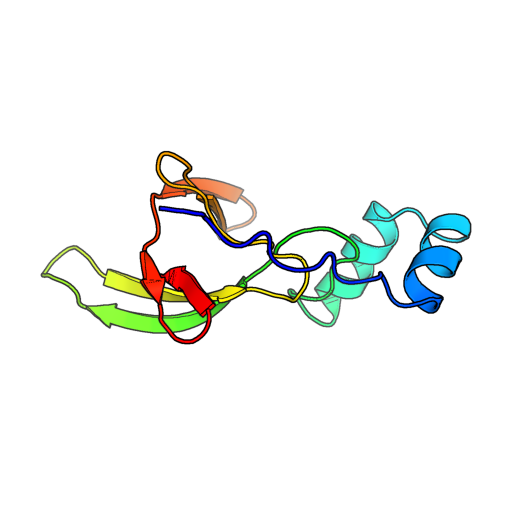75 O O . ALA A 1 98 ? -1.779 -15.141 -1.625 1.00 89.00 98 ALA A O 1
ATOM 776 N N . ASP A 1 99 ? -3.309 -13.517 -1.405 1.00 87.94 99 ASP A N 1
ATOM 777 C CA . ASP A 1 99 ? -3.369 -13.102 -2.811 1.00 87.94 99 ASP A CA 1
ATOM 778 C C . ASP A 1 99 ? -2.337 -12.012 -3.177 1.00 87.94 99 ASP A C 1
ATOM 780 O O . ASP A 1 99 ? -2.315 -11.522 -4.307 1.00 87.94 99 ASP A O 1
ATOM 784 N N . GLY A 1 100 ? -1.468 -11.627 -2.234 1.00 86.19 100 GLY A N 1
ATOM 785 C CA . GLY A 1 100 ? -0.440 -10.602 -2.420 1.00 86.19 100 GLY A CA 1
ATOM 786 C C . GLY A 1 100 ? -0.934 -9.162 -2.252 1.00 86.19 100 GLY A C 1
ATOM 787 O O . GLY A 1 100 ? -0.158 -8.228 -2.476 1.00 86.19 100 GLY A O 1
ATOM 788 N N . ARG A 1 101 ? -2.197 -8.959 -1.856 1.00 93.00 101 ARG A N 1
ATOM 789 C CA . ARG A 1 101 ? -2.722 -7.644 -1.465 1.00 93.00 101 ARG A CA 1
ATOM 790 C C . ARG A 1 101 ? -2.270 -7.258 -0.059 1.00 93.00 101 ARG A C 1
ATOM 792 O O . ARG A 1 101 ? -1.772 -8.083 0.706 1.00 93.00 101 ARG A O 1
ATOM 799 N N . LEU A 1 102 ? -2.437 -5.982 0.267 1.00 92.81 102 LEU A N 1
ATOM 800 C CA . LEU A 1 102 ? -2.124 -5.421 1.580 1.00 92.81 102 LEU A CA 1
ATOM 801 C C . LEU A 1 102 ? -3.422 -5.018 2.279 1.00 92.81 102 LEU A C 1
ATOM 803 O O . LEU A 1 102 ? -4.259 -4.390 1.636 1.00 92.81 102 LEU A O 1
ATOM 807 N N . ALA A 1 103 ? -3.566 -5.359 3.557 1.00 92.19 103 ALA A N 1
ATOM 808 C CA . ALA A 1 103 ? -4.672 -4.952 4.427 1.00 92.19 103 ALA A CA 1
ATOM 809 C C . ALA A 1 103 ? -4.175 -4.172 5.649 1.00 92.19 103 ALA A C 1
ATOM 811 O O . ALA A 1 103 ? -3.044 -4.465 6.114 1.00 92.19 103 ALA A O 1
#